Protein AF-A0A536AUX0-F1 (afdb_monomer_lite)

Sequence (72 aa):
VSPGERYAKTYEINMLRCIVCGYCEDACPVQAIVLGPEYELSDTSREKFIYTKERLLEPLPPDVQARLDAKK

Structure (mmCIF, N/CA/C/O backbone):
data_AF-A0A536AUX0-F1
#
_entry.id   AF-A0A536AUX0-F1
#
loop_
_atom_site.group_PDB
_atom_site.id
_atom_site.type_symbol
_atom_site.label_atom_id
_atom_site.label_alt_id
_atom_site.label_comp_id
_atom_site.label_asym_id
_atom_site.label_entity_id
_atom_site.label_seq_id
_atom_site.pdbx_PDB_ins_code
_atom_site.Cartn_x
_atom_site.Cartn_y
_atom_site.Cartn_z
_atom_site.occupancy
_atom_site.B_iso_or_equiv
_atom_site.auth_seq_id
_atom_site.auth_comp_id
_atom_site.auth_asym_id
_atom_site.auth_atom_id
_atom_site.pdbx_PDB_model_num
ATOM 1 N N . VAL A 1 1 ? -6.001 3.522 -24.933 1.00 60.97 1 VAL A N 1
ATOM 2 C CA . VAL A 1 1 ? -5.484 4.136 -23.687 1.00 60.97 1 VAL A CA 1
ATOM 3 C C . VAL A 1 1 ? -5.602 5.639 -23.841 1.00 60.97 1 VAL A C 1
ATOM 5 O O . VAL A 1 1 ? -5.221 6.158 -24.879 1.00 60.97 1 VAL A O 1
ATOM 8 N N . SER A 1 2 ? -6.227 6.326 -22.897 1.00 61.00 2 SER A N 1
ATOM 9 C CA . SER A 1 2 ? -6.382 7.784 -22.947 1.00 61.00 2 SER A CA 1
ATOM 10 C C . SER A 1 2 ? -5.039 8.502 -22.735 1.00 61.00 2 SER A C 1
ATOM 12 O O . SER A 1 2 ? -4.338 8.131 -21.791 1.00 61.00 2 SER A O 1
ATOM 14 N N . PRO A 1 3 ? -4.699 9.535 -23.520 1.00 71.81 3 PRO A N 1
ATOM 15 C CA . PRO A 1 3 ? -3.471 10.306 -23.325 1.00 71.81 3 PRO A CA 1
ATOM 16 C C . PRO A 1 3 ? -3.472 11.068 -21.987 1.00 71.81 3 PRO A C 1
ATOM 18 O O . PRO A 1 3 ? -4.484 11.674 -21.630 1.00 71.81 3 PRO A O 1
ATOM 21 N N . GLY A 1 4 ? -2.339 11.061 -21.274 1.00 77.00 4 GLY A N 1
ATOM 22 C CA . GLY A 1 4 ? -2.082 11.900 -20.094 1.00 77.00 4 GLY A CA 1
ATOM 23 C C . GLY A 1 4 ? -1.783 11.136 -18.798 1.00 77.00 4 GLY A C 1
ATOM 24 O O . GLY A 1 4 ? -2.290 10.038 -18.572 1.00 77.00 4 GLY A O 1
ATOM 25 N N . GLU A 1 5 ? -0.968 11.750 -17.932 1.00 78.88 5 GLU A N 1
ATOM 26 C CA . GLU A 1 5 ? -0.753 11.297 -16.552 1.00 78.88 5 GLU A CA 1
ATOM 27 C C . GLU A 1 5 ? -2.075 11.389 -15.779 1.00 78.88 5 GLU A C 1
ATOM 29 O O . GLU A 1 5 ? -2.763 12.413 -15.813 1.00 78.88 5 GLU A O 1
ATOM 34 N N . ARG A 1 6 ? -2.450 10.309 -15.093 1.00 82.62 6 ARG A N 1
ATOM 35 C CA . ARG A 1 6 ? -3.675 10.232 -14.295 1.00 82.62 6 ARG A CA 1
ATOM 36 C C . ARG A 1 6 ? -3.337 9.768 -12.898 1.00 82.62 6 ARG A C 1
ATOM 38 O O . ARG A 1 6 ? -2.552 8.844 -12.722 1.00 82.62 6 ARG A O 1
ATOM 45 N N . TYR A 1 7 ? -3.998 10.375 -11.923 1.00 84.25 7 TYR A N 1
ATOM 46 C CA . TYR A 1 7 ? -3.810 10.057 -10.518 1.00 84.25 7 TYR A CA 1
ATOM 47 C C . TYR A 1 7 ? -5.126 9.567 -9.933 1.00 84.25 7 TYR A C 1
ATOM 49 O O . TYR A 1 7 ? -6.186 10.144 -10.187 1.00 84.25 7 TYR A O 1
ATOM 57 N N . ALA A 1 8 ? -5.060 8.498 -9.141 1.00 87.88 8 ALA A N 1
ATOM 58 C CA . ALA A 1 8 ? -6.224 7.992 -8.435 1.00 87.88 8 ALA A CA 1
ATOM 59 C C . ALA A 1 8 ? -6.743 9.068 -7.470 1.00 87.88 8 ALA A C 1
ATOM 61 O O . ALA A 1 8 ? -5.992 9.559 -6.620 1.00 87.88 8 ALA A O 1
ATOM 62 N N . LYS A 1 9 ? -8.023 9.437 -7.604 1.00 90.38 9 LYS A N 1
ATOM 63 C CA . LYS A 1 9 ? -8.698 10.312 -6.635 1.00 90.38 9 LYS A CA 1
ATOM 64 C C . LYS A 1 9 ? -8.881 9.591 -5.298 1.00 90.38 9 LYS A C 1
ATOM 66 O O . LYS A 1 9 ? -8.624 10.178 -4.257 1.00 90.38 9 LYS A O 1
ATOM 71 N N . THR A 1 10 ? -9.265 8.321 -5.360 1.00 94.38 10 THR A N 1
ATOM 72 C CA . THR A 1 10 ? -9.439 7.431 -4.212 1.00 94.38 10 THR A CA 1
ATOM 73 C C . THR A 1 10 ? -8.647 6.163 -4.482 1.00 94.38 10 THR A C 1
ATOM 75 O O . THR A 1 10 ? -8.760 5.585 -5.564 1.00 94.38 10 THR A O 1
ATOM 78 N N . TYR A 1 11 ? -7.830 5.758 -3.518 1.00 95.81 11 TYR A N 1
ATOM 79 C CA . TYR A 1 11 ? -7.104 4.498 -3.537 1.00 95.81 11 TYR A CA 1
ATOM 80 C C . TYR A 1 11 ? -7.162 3.935 -2.125 1.00 95.81 11 TYR A C 1
ATOM 82 O O . TYR A 1 11 ? -6.670 4.570 -1.199 1.00 95.81 11 TYR A O 1
ATOM 90 N N . GLU A 1 12 ? -7.844 2.810 -1.948 1.00 96.88 12 GLU A N 1
ATOM 91 C CA . GLU A 1 12 ? -8.067 2.217 -0.634 1.00 96.88 12 GLU A CA 1
ATOM 92 C C . GLU A 1 12 ? -7.942 0.701 -0.720 1.00 96.88 12 GLU A C 1
ATOM 94 O O . GLU A 1 12 ? -8.468 0.079 -1.646 1.00 96.88 12 GLU A O 1
ATOM 99 N N . ILE A 1 13 ? -7.280 0.103 0.268 1.00 97.00 13 ILE A N 1
ATOM 100 C CA . ILE A 1 13 ? -7.154 -1.348 0.397 1.00 97.00 13 ILE A CA 1
ATOM 101 C C . ILE A 1 13 ? -7.751 -1.761 1.736 1.00 97.00 13 ILE A C 1
ATOM 103 O O . ILE A 1 13 ? -7.334 -1.300 2.795 1.00 97.00 13 ILE A O 1
ATOM 107 N N . ASN A 1 14 ? -8.742 -2.650 1.700 1.00 97.25 14 ASN A N 1
ATOM 108 C CA . ASN A 1 14 ? -9.305 -3.236 2.909 1.00 97.25 14 ASN A CA 1
ATOM 109 C C . ASN A 1 14 ? -8.519 -4.496 3.281 1.00 97.25 14 ASN A C 1
ATOM 111 O O . ASN A 1 14 ? -8.737 -5.563 2.704 1.00 97.25 14 ASN A O 1
ATOM 115 N N . MET A 1 15 ? -7.643 -4.381 4.274 1.00 96.38 15 MET A N 1
ATOM 116 C CA . MET A 1 15 ? -6.756 -5.458 4.712 1.00 96.38 15 MET A CA 1
ATOM 117 C C . MET A 1 15 ? -7.490 -6.624 5.385 1.00 96.38 15 MET A C 1
ATOM 119 O O . ME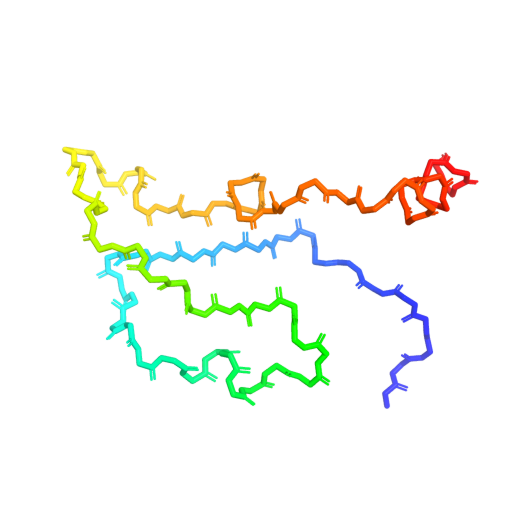T A 1 15 ? -6.957 -7.722 5.417 1.00 96.38 15 MET A O 1
ATOM 123 N N . LEU A 1 16 ? -8.738 -6.443 5.837 1.00 96.31 16 LEU A N 1
ATOM 124 C CA . LEU A 1 16 ? -9.575 -7.550 6.331 1.00 96.31 16 LEU A CA 1
ATOM 125 C C . LEU A 1 16 ? -10.247 -8.347 5.203 1.00 96.31 16 LEU A C 1
ATOM 127 O O . LEU A 1 16 ? -10.858 -9.380 5.463 1.00 96.31 16 LEU A O 1
ATOM 131 N N . ARG A 1 17 ? -10.207 -7.843 3.963 1.00 96.75 17 ARG A N 1
ATOM 132 C CA . ARG A 1 17 ? -10.695 -8.540 2.759 1.00 96.75 17 ARG A CA 1
ATOM 133 C C . ARG A 1 17 ? -9.563 -9.011 1.854 1.00 96.75 17 ARG A C 1
ATOM 135 O O . ARG A 1 17 ? -9.766 -9.927 1.065 1.00 96.75 17 ARG A O 1
ATOM 142 N N . CYS A 1 18 ? -8.409 -8.355 1.928 1.00 96.44 18 CYS A N 1
ATOM 143 C CA . CYS A 1 18 ? -7.210 -8.764 1.220 1.00 96.44 18 CYS A CA 1
ATOM 144 C C . CYS A 1 18 ? -6.792 -10.168 1.676 1.00 96.44 18 CYS A C 1
ATOM 146 O O . CYS A 1 18 ? -6.723 -10.438 2.870 1.00 96.44 18 CYS A O 1
ATOM 148 N N . ILE A 1 19 ? -6.494 -11.047 0.720 1.00 96.88 19 ILE A N 1
ATOM 149 C CA . ILE A 1 19 ? -5.966 -12.396 0.986 1.00 96.88 19 ILE A CA 1
ATOM 150 C C . ILE A 1 19 ? -4.456 -12.493 0.739 1.00 96.88 19 ILE A C 1
ATOM 152 O O . ILE A 1 19 ? -3.906 -13.587 0.742 1.00 96.88 19 ILE A O 1
ATOM 156 N N . VAL A 1 20 ? -3.800 -11.353 0.498 1.00 96.50 20 VAL A N 1
ATOM 157 C CA . VAL A 1 20 ? -2.340 -11.243 0.360 1.00 96.50 20 VAL A CA 1
ATOM 158 C C . VAL A 1 20 ? -1.780 -12.145 -0.7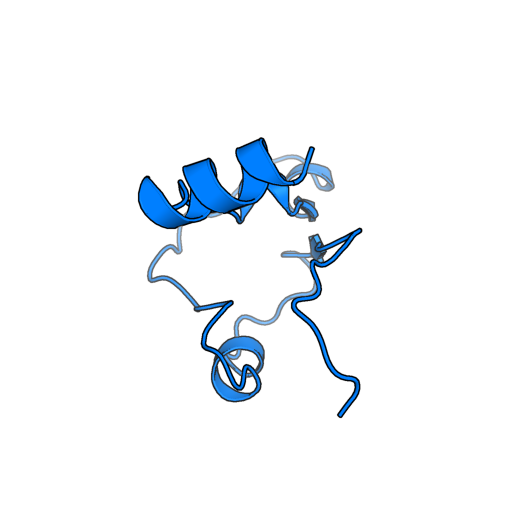57 1.00 96.50 20 VAL A C 1
ATOM 160 O O . VAL A 1 20 ? -0.750 -12.789 -0.612 1.00 96.50 20 VAL A O 1
ATOM 163 N N . CYS A 1 21 ? -2.477 -12.219 -1.897 1.00 97.56 21 CYS A N 1
ATOM 164 C CA . CYS A 1 21 ? -2.102 -13.121 -2.994 1.00 97.56 21 CYS A CA 1
ATOM 165 C C . CYS A 1 21 ? -1.054 -12.563 -3.971 1.00 97.56 21 CYS A C 1
ATOM 167 O O . CYS A 1 21 ? -0.604 -13.303 -4.837 1.00 97.56 21 CYS A O 1
ATOM 169 N N . GLY A 1 22 ? -0.723 -11.270 -3.906 1.00 96.56 22 GLY A N 1
ATOM 170 C CA . GLY A 1 22 ? 0.232 -10.628 -4.824 1.00 96.56 22 GLY A CA 1
ATOM 171 C C . GLY A 1 22 ? -0.320 -10.255 -6.208 1.00 96.56 22 GLY A C 1
ATOM 172 O O . GLY A 1 22 ? 0.314 -9.505 -6.935 1.00 96.56 22 GLY A O 1
ATOM 173 N N . TYR A 1 23 ? -1.545 -10.652 -6.570 1.00 97.75 23 TYR A N 1
ATOM 174 C CA . TYR A 1 23 ? -2.075 -10.387 -7.921 1.00 97.75 23 TYR A CA 1
ATOM 175 C C . TYR A 1 23 ? -2.211 -8.902 -8.274 1.00 97.75 23 TYR A C 1
ATOM 177 O O . TYR A 1 23 ? -2.223 -8.552 -9.451 1.00 97.75 23 TYR A O 1
ATOM 185 N N . CYS A 1 24 ? -2.338 -8.014 -7.284 1.00 97.19 24 CYS A N 1
ATOM 186 C CA . CYS A 1 24 ? -2.349 -6.576 -7.543 1.00 97.19 24 CYS A CA 1
ATOM 187 C C . CYS A 1 24 ? -0.988 -6.047 -8.018 1.00 97.19 24 CYS A C 1
ATOM 189 O O . CYS A 1 24 ? -0.971 -5.110 -8.812 1.00 97.19 24 CYS A O 1
ATOM 191 N N . GLU A 1 25 ? 0.115 -6.645 -7.564 1.00 97.31 25 GLU A N 1
ATOM 192 C CA . GLU A 1 25 ? 1.473 -6.329 -8.017 1.00 97.31 25 GLU A CA 1
ATOM 193 C C . GLU A 1 25 ? 1.677 -6.815 -9.455 1.00 97.31 25 GLU A C 1
ATOM 195 O O . GLU A 1 25 ? 1.985 -6.010 -10.332 1.00 97.31 25 GLU A O 1
ATOM 200 N N . ASP A 1 26 ? 1.357 -8.085 -9.728 1.00 97.31 26 ASP A N 1
ATOM 201 C CA . ASP A 1 26 ? 1.473 -8.683 -11.066 1.00 97.31 26 ASP A CA 1
ATOM 202 C C . ASP A 1 26 ? 0.614 -7.963 -12.116 1.00 97.31 26 ASP A C 1
ATOM 204 O O . ASP A 1 26 ? 1.007 -7.796 -13.272 1.00 97.31 26 ASP A O 1
ATOM 208 N N . ALA A 1 27 ? -0.588 -7.533 -11.725 1.00 97.12 27 ALA A N 1
ATOM 209 C CA . ALA A 1 27 ? -1.505 -6.841 -12.620 1.00 97.12 27 ALA A CA 1
ATOM 210 C C . ALA A 1 27 ? -1.085 -5.393 -12.911 1.00 97.12 27 ALA A C 1
ATOM 212 O O . ALA A 1 27 ? -1.631 -4.783 -13.835 1.00 97.12 27 ALA A O 1
ATOM 213 N N . CYS A 1 28 ? -0.179 -4.805 -12.123 1.00 95.25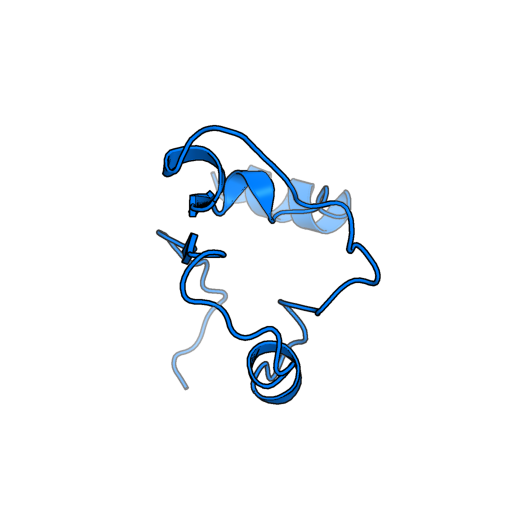 28 CYS A N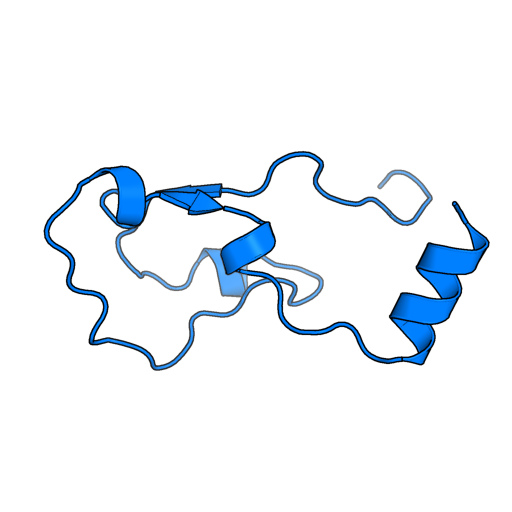 1
ATOM 214 C CA . CYS A 1 28 ? 0.163 -3.398 -12.255 1.00 95.25 28 CYS A CA 1
ATOM 215 C C . CYS A 1 28 ? 1.161 -3.170 -13.407 1.00 95.25 28 CYS A C 1
ATOM 217 O O . CYS A 1 28 ? 2.339 -3.494 -13.277 1.00 95.25 28 CYS A O 1
ATOM 219 N N . PRO A 1 29 ? 0.764 -2.507 -14.510 1.00 94.00 29 PRO A N 1
ATOM 220 C CA . PRO A 1 29 ? 1.632 -2.350 -15.682 1.00 94.00 29 PRO A CA 1
ATOM 221 C C . PRO A 1 29 ? 2.783 -1.354 -15.475 1.00 94.00 29 PRO A C 1
ATOM 223 O O . PRO A 1 29 ? 3.661 -1.245 -16.325 1.00 94.00 29 PRO A O 1
ATOM 226 N N . VAL A 1 30 ? 2.739 -0.576 -14.391 1.00 91.44 30 VAL A N 1
ATOM 227 C CA . VAL A 1 30 ? 3.691 0.503 -14.076 1.00 91.44 30 VAL A CA 1
ATOM 228 C C . VAL A 1 30 ? 4.299 0.354 -12.682 1.00 91.44 30 VAL A C 1
ATOM 230 O O . VAL A 1 30 ? 4.917 1.293 -12.197 1.00 91.44 30 VAL A O 1
ATOM 233 N N . GLN A 1 31 ? 4.088 -0.795 -12.029 1.00 92.06 31 GLN A N 1
ATOM 234 C CA . GLN A 1 31 ? 4.651 -1.105 -10.709 1.00 92.06 31 GLN A CA 1
ATOM 235 C C . GLN A 1 31 ? 4.335 -0.047 -9.632 1.00 92.06 31 GLN A C 1
ATOM 237 O O . GLN A 1 31 ? 5.172 0.305 -8.812 1.00 92.06 31 GLN A O 1
ATOM 242 N N . ALA A 1 32 ? 3.108 0.480 -9.635 1.00 92.19 32 ALA A N 1
ATOM 243 C CA . ALA A 1 32 ? 2.655 1.470 -8.654 1.00 92.19 32 ALA A CA 1
ATOM 244 C C . ALA A 1 32 ? 2.263 0.862 -7.294 1.00 92.19 32 ALA A C 1
ATOM 246 O O . ALA A 1 32 ? 2.090 1.600 -6.329 1.00 92.19 32 ALA A O 1
ATOM 247 N N . ILE A 1 33 ? 2.066 -0.456 -7.226 1.00 94.88 33 ILE A N 1
ATOM 248 C CA . ILE A 1 33 ? 1.796 -1.197 -5.993 1.00 94.88 33 ILE A CA 1
ATOM 249 C C . ILE A 1 33 ? 2.690 -2.431 -5.954 1.00 94.88 33 ILE A C 1
ATOM 251 O O . ILE A 1 33 ? 2.844 -3.110 -6.968 1.00 94.88 33 ILE A O 1
ATOM 255 N N . VAL A 1 34 ? 3.237 -2.708 -4.775 1.00 95.06 34 VAL A N 1
ATOM 256 C CA . VAL A 1 34 ? 4.070 -3.873 -4.474 1.00 95.06 34 VAL A CA 1
ATOM 257 C C . VAL A 1 34 ? 3.594 -4.506 -3.172 1.00 95.06 34 VAL A C 1
ATOM 259 O O . VAL A 1 34 ? 3.095 -3.803 -2.286 1.00 95.06 34 VAL A O 1
ATOM 262 N N . LEU A 1 35 ? 3.714 -5.826 -3.054 1.00 95.88 35 LEU A N 1
ATOM 263 C CA . LEU A 1 35 ? 3.494 -6.514 -1.793 1.00 95.88 35 LEU A CA 1
ATOM 264 C C . LEU A 1 35 ? 4.808 -6.538 -1.000 1.00 95.88 35 LEU A C 1
ATOM 266 O O . LEU A 1 35 ? 5.728 -7.288 -1.317 1.00 95.88 35 LEU A O 1
ATOM 270 N N . GLY A 1 36 ? 4.893 -5.693 0.025 1.00 91.56 36 GLY A N 1
ATOM 271 C CA . GLY A 1 36 ? 6.072 -5.603 0.882 1.00 91.56 36 GLY A CA 1
ATOM 272 C C . GLY A 1 36 ? 6.247 -6.799 1.835 1.00 91.56 36 GLY A C 1
ATOM 273 O O . GLY A 1 36 ? 5.356 -7.647 1.961 1.00 91.56 36 GLY A O 1
ATOM 274 N N . PRO A 1 37 ? 7.411 -6.900 2.503 1.00 93.81 37 PRO A N 1
ATOM 275 C CA . PRO A 1 37 ? 7.737 -7.992 3.421 1.00 93.81 37 PRO A CA 1
ATOM 276 C C . PRO A 1 37 ? 7.068 -7.875 4.803 1.00 93.81 37 PRO A C 1
ATOM 278 O O . PRO A 1 37 ? 7.294 -8.726 5.662 1.00 93.81 37 PRO A O 1
ATOM 281 N N . GLU A 1 38 ? 6.298 -6.822 5.069 1.00 90.94 38 GLU A N 1
ATOM 282 C CA . GLU A 1 38 ? 5.710 -6.529 6.373 1.00 90.94 38 GLU A CA 1
ATOM 283 C C . GLU A 1 38 ? 4.592 -7.520 6.723 1.00 90.94 38 GLU A C 1
ATOM 285 O O . GLU A 1 38 ? 3.625 -7.692 5.982 1.00 90.94 38 GLU A O 1
ATOM 290 N N . TYR A 1 39 ? 4.683 -8.136 7.903 1.00 92.31 39 TYR A N 1
ATOM 291 C CA . TYR A 1 39 ? 3.707 -9.131 8.371 1.00 92.31 39 TYR A CA 1
ATOM 292 C C . TYR A 1 39 ? 3.099 -8.810 9.746 1.00 92.31 39 TYR A C 1
ATOM 294 O O . TYR A 1 39 ? 2.049 -9.346 10.098 1.00 92.31 39 TYR A O 1
ATOM 302 N N . GLU A 1 40 ? 3.693 -7.897 10.517 1.00 94.69 40 GLU A N 1
ATOM 303 C CA . GLU A 1 40 ? 3.225 -7.501 11.856 1.00 94.69 40 GLU A CA 1
ATOM 304 C C . GLU A 1 40 ? 2.152 -6.398 11.785 1.00 94.69 40 GLU A C 1
ATOM 306 O O . GLU A 1 40 ? 2.278 -5.319 12.356 1.00 94.69 40 GLU A O 1
ATOM 311 N N . LEU A 1 41 ? 1.074 -6.658 11.042 1.00 91.06 41 LEU A N 1
ATOM 312 C CA . LEU A 1 41 ? 0.044 -5.662 10.705 1.00 91.06 41 LEU A CA 1
ATOM 313 C C . LEU A 1 41 ? -1.159 -5.662 11.666 1.00 91.06 41 LEU A C 1
ATOM 315 O O . LEU A 1 41 ? -2.233 -5.160 11.323 1.00 91.06 41 LEU A O 1
ATOM 319 N N . SER A 1 42 ? -1.019 -6.270 12.846 1.00 94.12 42 SER A N 1
ATOM 320 C CA . SER A 1 42 ? -2.117 -6.426 13.802 1.00 94.12 42 SER A CA 1
ATOM 321 C C . SER A 1 42 ? -2.556 -5.089 14.393 1.00 94.12 42 SER A C 1
ATOM 323 O O . SER A 1 42 ? -1.728 -4.302 14.845 1.00 94.12 42 SER A O 1
ATOM 325 N N . ASP A 1 43 ? -3.866 -4.880 14.484 1.00 95.81 43 ASP A N 1
ATOM 326 C CA . ASP A 1 43 ? -4.456 -3.748 15.189 1.00 95.81 43 ASP A CA 1
ATOM 327 C C . ASP A 1 43 ? -5.803 -4.148 15.816 1.00 95.81 43 ASP A C 1
ATOM 329 O O . ASP A 1 43 ? -6.359 -5.206 15.519 1.00 95.81 43 ASP A O 1
ATOM 333 N N . THR A 1 44 ? -6.328 -3.311 16.706 1.00 96.62 44 THR A N 1
ATOM 334 C CA . THR A 1 44 ? -7.518 -3.577 17.527 1.00 96.62 44 THR A CA 1
ATOM 335 C C . THR A 1 44 ? -8.794 -2.927 16.998 1.00 96.62 44 THR A C 1
ATOM 337 O O . THR A 1 44 ? -9.877 -3.207 17.508 1.00 96.62 44 THR A O 1
ATOM 340 N N . SER A 1 45 ? -8.697 -2.073 15.976 1.00 96.75 45 SER A N 1
ATOM 341 C CA . SER A 1 45 ? -9.837 -1.368 15.381 1.00 96.75 45 SER A CA 1
ATOM 342 C C . SER A 1 45 ? -9.986 -1.714 13.900 1.00 96.75 45 SER A C 1
ATOM 344 O O . SER A 1 45 ? -9.008 -1.797 13.157 1.00 96.75 45 SER A O 1
ATOM 346 N N . ARG A 1 46 ? -11.233 -1.907 13.453 1.00 94.75 46 ARG A N 1
ATOM 347 C CA . ARG A 1 46 ? -11.550 -2.296 12.070 1.00 94.75 46 ARG A CA 1
ATOM 348 C C . ARG A 1 46 ? -11.147 -1.215 11.067 1.00 94.75 46 ARG A C 1
ATOM 350 O O . ARG A 1 46 ? -10.704 -1.528 9.966 1.00 94.75 46 ARG A O 1
ATOM 357 N N . GLU A 1 47 ? -11.316 0.043 11.442 1.00 96.06 47 GLU A N 1
ATOM 358 C CA . GLU A 1 47 ? -11.076 1.219 10.604 1.00 96.06 47 GLU A CA 1
ATOM 359 C C . GLU A 1 47 ? -9.603 1.305 10.207 1.00 96.06 47 GLU A C 1
ATOM 361 O O . GLU A 1 47 ? -9.283 1.653 9.074 1.00 96.06 47 GLU A O 1
ATOM 366 N N . LYS A 1 48 ? -8.701 0.892 11.102 1.00 96.00 48 LYS A N 1
ATOM 367 C CA . LYS A 1 48 ? -7.260 0.883 10.848 1.00 96.00 48 LYS A CA 1
ATOM 368 C C . LYS A 1 48 ? -6.809 -0.182 9.852 1.00 96.00 48 LYS A C 1
ATOM 370 O O . LYS A 1 48 ? -5.671 -0.120 9.396 1.00 96.00 48 LYS A O 1
ATOM 375 N N . PHE A 1 49 ? -7.676 -1.118 9.472 1.00 96.44 49 PHE A N 1
ATOM 376 C CA . PHE A 1 49 ? -7.423 -2.045 8.369 1.00 96.44 49 PHE A CA 1
ATOM 377 C C . PHE A 1 49 ? -7.902 -1.511 7.014 1.00 96.44 49 PHE A C 1
ATOM 379 O O . PHE A 1 49 ? -7.745 -2.193 6.004 1.00 96.44 49 PHE A O 1
ATOM 386 N N . ILE A 1 50 ? -8.479 -0.308 6.959 1.00 97.31 50 ILE A N 1
ATOM 387 C CA . ILE A 1 50 ? -8.740 0.393 5.702 1.00 97.31 50 ILE A CA 1
ATOM 388 C C . ILE A 1 50 ? -7.541 1.290 5.418 1.00 97.31 50 ILE A C 1
ATOM 390 O O . ILE A 1 50 ? -7.342 2.321 6.056 1.00 97.31 50 ILE A O 1
ATOM 394 N N . TYR A 1 51 ? -6.685 0.855 4.502 1.00 96.19 51 TYR A N 1
ATOM 395 C CA . TYR A 1 51 ? -5.466 1.572 4.161 1.00 96.19 51 TYR A CA 1
ATOM 396 C C . TYR A 1 51 ? -5.808 2.586 3.081 1.00 96.19 51 TYR A C 1
ATOM 398 O O . TYR A 1 51 ? -6.164 2.196 1.971 1.00 96.19 51 TYR A O 1
ATOM 406 N N . THR A 1 52 ? -5.741 3.872 3.418 1.00 96.44 52 THR A N 1
ATOM 407 C CA . THR A 1 52 ? -6.009 4.958 2.472 1.00 96.44 52 THR A CA 1
ATOM 408 C C . THR A 1 52 ? -4.793 5.249 1.602 1.00 96.44 52 THR A C 1
ATOM 410 O O . THR A 1 52 ? -3.672 4.824 1.895 1.00 96.44 52 THR A O 1
ATOM 413 N N . LYS A 1 53 ? -5.011 6.024 0.539 1.00 93.19 53 LYS A N 1
ATOM 414 C CA . LYS A 1 53 ? -3.972 6.477 -0.385 1.00 93.19 53 LYS A CA 1
ATOM 415 C C . LYS A 1 53 ? -2.807 7.115 0.366 1.00 93.19 53 LYS A C 1
ATOM 417 O O . LYS A 1 53 ? -1.660 6.807 0.086 1.00 93.19 53 LYS A O 1
ATOM 422 N N . GLU A 1 54 ? -3.101 7.963 1.341 1.00 91.69 54 GLU A N 1
ATOM 423 C CA . GLU A 1 54 ? -2.105 8.703 2.115 1.00 91.69 54 GLU A CA 1
ATOM 424 C C . GLU A 1 54 ? -1.232 7.774 2.963 1.00 91.69 54 GLU A C 1
ATOM 426 O O . GLU A 1 54 ? -0.058 8.062 3.157 1.00 91.69 54 GLU A O 1
ATOM 431 N N . ARG A 1 55 ? -1.785 6.651 3.438 1.00 92.25 55 ARG A N 1
ATOM 432 C CA . ARG A 1 55 ? -1.035 5.638 4.193 1.00 92.25 55 ARG A CA 1
ATOM 433 C C . ARG A 1 55 ? -0.133 4.783 3.300 1.00 92.25 55 ARG A C 1
ATOM 435 O O . ARG A 1 55 ? 0.877 4.285 3.776 1.00 92.25 55 ARG A O 1
ATOM 442 N N . LEU A 1 56 ? -0.540 4.563 2.052 1.00 93.00 56 LEU A N 1
ATOM 443 C CA . LEU A 1 56 ? 0.142 3.679 1.101 1.00 93.00 56 LEU A CA 1
ATOM 444 C C . LEU A 1 56 ? 1.220 4.392 0.278 1.00 93.00 56 LEU A C 1
ATOM 446 O O . LEU A 1 56 ? 2.055 3.731 -0.328 1.00 93.00 56 LEU A O 1
ATOM 450 N N . LEU A 1 57 ? 1.175 5.722 0.202 1.00 90.88 57 LEU A N 1
ATOM 451 C CA . LEU A 1 57 ? 2.143 6.494 -0.563 1.00 90.88 57 LEU A CA 1
ATOM 452 C C . LEU A 1 57 ? 3.482 6.587 0.165 1.00 90.88 57 LEU A C 1
ATOM 454 O O . LEU A 1 57 ? 3.560 7.034 1.308 1.00 90.88 57 LEU A O 1
ATOM 458 N N . GLU A 1 58 ? 4.544 6.265 -0.559 1.00 86.69 58 GLU A N 1
ATOM 459 C CA . GLU A 1 58 ? 5.902 6.628 -0.179 1.00 86.69 58 GLU A CA 1
ATOM 460 C C . GLU A 1 58 ? 6.210 8.083 -0.573 1.00 86.69 58 GLU A C 1
ATOM 462 O O . GLU A 1 58 ? 5.554 8.643 -1.465 1.00 86.69 58 GLU A O 1
ATOM 467 N N . PRO A 1 59 ? 7.205 8.725 0.071 1.00 83.38 59 PRO A N 1
ATOM 468 C CA . PRO A 1 59 ? 7.672 10.040 -0.341 1.00 83.38 59 PRO A CA 1
ATOM 469 C C . PRO A 1 59 ? 8.055 10.045 -1.820 1.00 83.38 59 PRO A C 1
ATOM 471 O O . PRO A 1 59 ? 8.868 9.242 -2.276 1.00 83.38 59 PRO A O 1
ATOM 474 N N . LEU A 1 60 ? 7.470 10.977 -2.571 1.00 78.69 60 LEU A N 1
ATOM 475 C CA . LEU A 1 60 ? 7.787 11.126 -3.982 1.00 78.69 60 LEU A CA 1
ATOM 476 C C . LEU A 1 60 ? 9.244 11.581 -4.155 1.00 78.69 60 LEU A C 1
ATOM 478 O O . LEU A 1 60 ? 9.719 12.422 -3.382 1.00 78.69 60 LEU A O 1
ATOM 482 N N . PRO A 1 61 ? 9.939 11.101 -5.200 1.00 80.62 61 PRO A N 1
ATOM 483 C CA . PRO A 1 61 ? 11.214 11.669 -5.604 1.00 80.62 61 PRO A CA 1
ATOM 484 C C . PRO A 1 61 ? 11.111 13.196 -5.791 1.00 80.62 61 PRO A C 1
ATOM 486 O O . PRO A 1 61 ? 10.079 13.681 -6.277 1.00 80.62 61 PRO A O 1
ATOM 489 N N . PRO A 1 62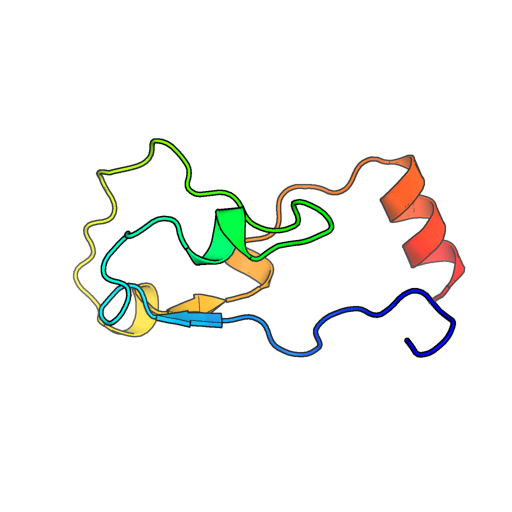 ? 12.153 13.976 -5.437 1.00 85.75 62 PRO A N 1
ATOM 490 C CA . PRO A 1 62 ? 12.093 15.440 -5.469 1.00 85.75 62 PRO A CA 1
ATOM 491 C C . PRO A 1 62 ? 11.705 16.026 -6.833 1.00 85.75 62 PRO A C 1
ATOM 493 O O . PRO A 1 62 ? 11.009 17.038 -6.899 1.00 85.75 62 PRO A O 1
ATOM 496 N N . ASP A 1 63 ? 12.119 15.388 -7.928 1.00 84.38 63 ASP A N 1
ATOM 497 C CA . ASP A 1 63 ? 11.796 15.795 -9.296 1.00 84.38 63 ASP A CA 1
ATOM 498 C C . ASP A 1 63 ? 10.310 15.587 -9.631 1.00 84.38 63 ASP A C 1
ATOM 500 O O . ASP A 1 63 ? 9.690 16.439 -10.273 1.00 84.38 63 ASP A O 1
ATOM 504 N N . VAL A 1 64 ? 9.708 14.494 -9.155 1.00 80.31 64 VAL A N 1
ATOM 505 C CA . VAL A 1 64 ? 8.277 14.209 -9.331 1.00 80.31 64 VAL A CA 1
ATOM 506 C C . VAL A 1 64 ? 7.441 15.173 -8.495 1.00 80.31 64 VAL A C 1
ATOM 508 O O . VAL A 1 64 ? 6.460 15.724 -8.997 1.00 80.31 64 VAL A O 1
ATOM 511 N N . GLN A 1 65 ? 7.856 15.425 -7.251 1.00 82.06 65 GLN A N 1
ATOM 512 C CA . GLN A 1 65 ? 7.203 16.386 -6.366 1.00 82.06 65 GLN A CA 1
ATOM 513 C C . GLN A 1 65 ? 7.214 17.796 -6.979 1.00 82.06 65 GLN A C 1
ATOM 515 O O . GLN A 1 65 ? 6.157 18.407 -7.124 1.00 82.06 65 GLN A O 1
ATOM 520 N N . ALA A 1 66 ? 8.368 18.259 -7.472 1.00 85.00 66 ALA A N 1
ATOM 521 C CA . ALA A 1 66 ? 8.492 19.556 -8.138 1.00 85.00 66 ALA A CA 1
ATOM 522 C C . ALA A 1 66 ? 7.586 19.684 -9.379 1.00 85.00 66 ALA A C 1
ATOM 524 O O . ALA A 1 66 ? 6.980 20.734 -9.606 1.00 85.00 66 ALA A O 1
ATOM 525 N N . ARG A 1 67 ? 7.443 18.613 -10.176 1.00 81.88 67 ARG A N 1
ATOM 526 C CA . ARG A 1 67 ? 6.537 18.586 -11.340 1.00 81.88 67 ARG A CA 1
ATOM 527 C C . AR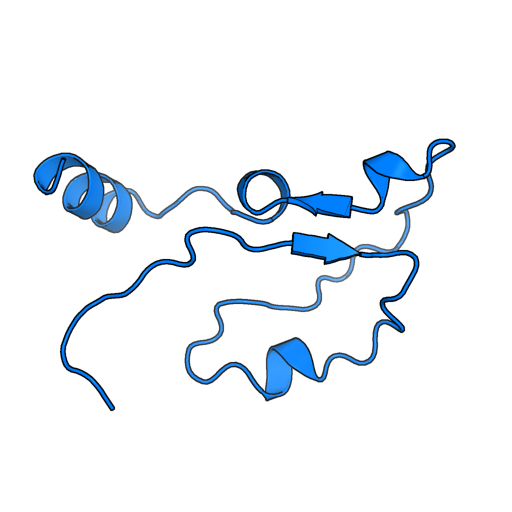G A 1 67 ? 5.062 18.658 -10.946 1.00 81.88 67 ARG A C 1
ATOM 529 O O . ARG A 1 67 ? 4.275 19.230 -11.698 1.00 81.88 67 ARG A O 1
ATOM 536 N N . LEU A 1 68 ? 4.678 18.059 -9.818 1.00 77.44 68 LEU A N 1
ATOM 537 C CA . LEU A 1 68 ? 3.311 18.129 -9.296 1.00 77.44 68 LEU A CA 1
ATOM 538 C C . LEU A 1 68 ? 3.000 19.509 -8.717 1.00 77.44 68 LEU A C 1
ATOM 540 O O . LEU A 1 68 ? 1.923 20.040 -8.982 1.00 77.44 68 LEU A O 1
ATOM 544 N N . ASP A 1 69 ? 3.941 20.103 -7.986 1.00 82.12 69 ASP A N 1
ATOM 545 C CA . ASP A 1 69 ? 3.771 21.428 -7.387 1.00 82.12 69 ASP A CA 1
ATOM 546 C C . ASP A 1 69 ? 3.685 22.527 -8.453 1.00 82.12 69 ASP A C 1
ATOM 548 O O . ASP A 1 69 ? 2.874 23.436 -8.326 1.00 82.12 69 ASP A O 1
ATOM 552 N N . ALA A 1 70 ? 4.424 22.400 -9.560 1.00 81.62 70 ALA A N 1
ATOM 553 C CA . ALA A 1 70 ? 4.323 23.308 -10.707 1.00 81.62 70 ALA A CA 1
ATOM 554 C C . ALA A 1 70 ? 2.995 23.200 -11.491 1.00 81.62 70 ALA A C 1
ATOM 556 O O . ALA A 1 70 ? 2.711 24.053 -12.331 1.00 81.62 70 ALA A O 1
ATOM 557 N N . LYS A 1 71 ? 2.209 22.134 -11.272 1.00 71.62 71 LYS A N 1
ATOM 558 C CA . LYS A 1 71 ? 0.899 21.906 -11.912 1.00 71.62 71 LYS A CA 1
ATOM 559 C C . LYS A 1 71 ? -0.288 22.327 -11.032 1.00 71.62 71 LYS A C 1
ATOM 561 O O . LYS A 1 71 ? -1.420 22.260 -11.516 1.00 71.62 71 LYS A O 1
ATOM 566 N N . LYS A 1 72 ? -0.048 22.685 -9.767 1.00 60.19 72 LYS A N 1
ATOM 567 C CA . LYS A 1 72 ? -1.051 23.233 -8.840 1.00 60.19 72 LYS A CA 1
ATOM 568 C C . LYS A 1 72 ? -1.231 24.730 -9.054 1.00 60.19 72 LYS A C 1
ATOM 570 O O . LYS A 1 72 ? -2.391 25.169 -8.899 1.00 60.19 72 LYS A O 1
#

Secondary structure (DSSP, 8-state):
--SS----S--EEETTT----SHHHHT-TT------S------S-SGGGEEEHHHHPPPPPHHHHHHHHTT-

Radius of gyration: 14.81 Å; chains: 1; bounding box: 24×36×41 Å

pLDDT: mean 89.73, std 9.08, range [60.19, 97.75]

Foldseek 3Di:
DDDDDDDDPWDKDQQVPDPLPQVVQVPDPPRPDGRDPDDPQDDDDRVSSIQTPVNRDDDDDPVVVVVVVVVD